Protein AF-F2S8P9-F1 (afdb_monomer_lite)

Structure (mmCIF, N/CA/C/O backbone):
data_AF-F2S8P9-F1
#
_entry.id   AF-F2S8P9-F1
#
loop_
_atom_site.group_PDB
_atom_site.id
_atom_site.type_symbol
_atom_site.label_atom_id
_atom_site.label_alt_id
_atom_site.label_comp_id
_atom_site.label_asym_id
_atom_site.label_entity_id
_atom_site.label_seq_id
_atom_site.pdbx_PDB_ins_code
_atom_site.Cartn_x
_atom_site.Cartn_y
_atom_site.Cartn_z
_atom_site.occupancy
_atom_site.B_iso_or_equiv
_atom_site.auth_seq_id
_atom_site.auth_comp_id
_atom_site.auth_asym_id
_atom_site.auth_atom_id
_atom_site.pdbx_PDB_model_num
ATOM 1 N N . MET A 1 1 ? 46.032 2.469 -83.745 1.00 37.38 1 MET A N 1
ATOM 2 C CA . MET A 1 1 ? 46.321 1.061 -83.390 1.00 37.38 1 MET A CA 1
ATOM 3 C C . MET A 1 1 ? 45.311 0.598 -82.341 1.00 37.38 1 MET A C 1
ATOM 5 O O . MET A 1 1 ? 45.073 1.365 -81.426 1.00 37.38 1 MET A O 1
ATOM 9 N N . LEU A 1 2 ? 44.706 -0.585 -82.565 1.00 36.59 2 LEU A N 1
ATOM 10 C CA . LEU A 1 2 ? 43.924 -1.486 -81.675 1.00 36.59 2 LEU A CA 1
ATOM 11 C C . LEU A 1 2 ? 42.956 -0.853 -80.645 1.00 36.59 2 LEU A C 1
ATOM 13 O O . LEU A 1 2 ? 43.391 -0.245 -79.684 1.00 36.59 2 LEU A O 1
ATOM 17 N N . ARG A 1 3 ? 41.619 -0.877 -80.796 1.00 36.47 3 ARG A N 1
ATOM 18 C CA . ARG A 1 3 ? 40.636 -1.994 -80.726 1.00 36.47 3 ARG A CA 1
ATOM 19 C C . ARG A 1 3 ? 40.786 -2.958 -79.533 1.00 36.47 3 ARG A C 1
ATOM 21 O O . ARG A 1 3 ? 41.793 -3.645 -79.426 1.00 36.47 3 ARG A O 1
ATOM 28 N N . SER A 1 4 ? 39.620 -3.179 -78.894 1.00 40.09 4 SER A N 1
ATOM 29 C CA . SER A 1 4 ? 39.089 -4.455 -78.356 1.00 40.09 4 SER A CA 1
ATOM 30 C C . SER A 1 4 ? 39.207 -4.647 -76.826 1.00 40.09 4 SER A C 1
ATOM 32 O O . SER A 1 4 ? 40.266 -4.369 -76.289 1.00 40.09 4 SER A O 1
ATOM 34 N N . LYS A 1 5 ? 38.227 -5.146 -76.048 1.00 43.09 5 LYS A N 1
ATOM 35 C CA . LYS A 1 5 ? 36.776 -5.457 -76.162 1.00 43.09 5 LYS A CA 1
ATOM 36 C C . LYS A 1 5 ? 36.229 -5.645 -74.727 1.00 43.09 5 LYS A C 1
ATOM 38 O O . LYS A 1 5 ? 37.008 -6.046 -73.875 1.00 43.09 5 LYS A O 1
ATOM 43 N N . LEU A 1 6 ? 34.911 -5.486 -74.534 1.00 37.12 6 LEU A N 1
ATOM 44 C CA . LEU A 1 6 ? 33.952 -6.342 -73.774 1.00 37.12 6 LEU A CA 1
ATOM 45 C C . LEU A 1 6 ? 32.829 -5.450 -73.206 1.00 37.12 6 LEU A C 1
ATOM 47 O O . LEU A 1 6 ? 33.124 -4.398 -72.666 1.00 37.12 6 LEU A O 1
ATOM 51 N N . ASN A 1 7 ? 31.544 -5.790 -73.172 1.00 34.19 7 ASN A N 1
ATOM 52 C CA . ASN A 1 7 ? 30.678 -6.705 -73.912 1.00 34.19 7 ASN A CA 1
ATOM 53 C C . ASN A 1 7 ? 29.244 -6.188 -73.629 1.00 34.19 7 ASN A C 1
ATOM 55 O O . ASN A 1 7 ? 28.947 -5.821 -72.495 1.00 34.19 7 ASN A O 1
ATOM 59 N N . LYS A 1 8 ? 28.366 -6.119 -74.638 1.00 47.56 8 LYS A N 1
ATOM 60 C CA . LYS A 1 8 ? 26.936 -5.763 -74.498 1.00 47.56 8 LYS A CA 1
ATOM 61 C C . LYS A 1 8 ? 26.135 -6.970 -74.003 1.00 47.56 8 LYS A C 1
ATOM 63 O O . LYS A 1 8 ? 26.256 -7.993 -74.666 1.00 47.56 8 LYS A O 1
ATOM 68 N N . ILE A 1 9 ? 25.227 -6.801 -73.029 1.00 37.97 9 ILE A N 1
ATOM 69 C CA . ILE A 1 9 ? 23.922 -7.507 -72.921 1.00 37.97 9 ILE A CA 1
ATOM 70 C C . ILE A 1 9 ? 22.899 -6.548 -72.233 1.00 37.97 9 ILE A C 1
ATOM 72 O O . ILE A 1 9 ? 23.294 -5.867 -71.288 1.00 37.97 9 ILE A O 1
ATOM 76 N N . PRO A 1 10 ? 21.644 -6.408 -72.728 1.00 38.25 10 PRO A N 1
ATOM 77 C CA . PRO A 1 10 ? 20.687 -5.337 -72.367 1.00 38.25 10 PRO A CA 1
ATOM 78 C C . PRO A 1 10 ? 19.885 -5.588 -71.068 1.00 38.25 10 PRO A C 1
ATOM 80 O O . PRO A 1 10 ? 19.844 -6.725 -70.596 1.00 38.25 10 PRO A O 1
ATOM 83 N N . PRO A 1 11 ? 19.215 -4.558 -70.497 1.00 39.72 11 PRO A N 1
ATOM 84 C CA . PRO A 1 11 ? 18.483 -4.692 -69.240 1.00 39.72 11 PRO A CA 1
ATOM 85 C C . PRO A 1 11 ? 17.177 -5.467 -69.446 1.00 39.72 11 PRO A C 1
ATOM 87 O O . PRO A 1 11 ? 16.384 -5.134 -70.326 1.00 39.72 11 PRO A O 1
ATOM 90 N N . GLN A 1 12 ? 16.944 -6.479 -68.611 1.00 38.91 12 GLN A N 1
ATOM 91 C CA . GLN A 1 12 ? 15.632 -7.109 -68.456 1.00 38.91 12 GLN A CA 1
ATOM 92 C C . GLN A 1 12 ? 15.052 -6.765 -67.078 1.00 38.91 12 GLN A C 1
ATOM 94 O O . GLN A 1 12 ? 15.816 -6.608 -66.121 1.00 38.91 12 GLN A O 1
ATOM 99 N N . PRO A 1 13 ? 13.724 -6.590 -66.974 1.00 49.72 13 PRO A N 1
ATOM 100 C CA . PRO A 1 13 ? 13.095 -5.926 -65.847 1.00 49.72 13 PRO A CA 1
ATOM 101 C C . PRO A 1 13 ? 12.833 -6.923 -64.717 1.00 49.72 13 PRO A C 1
ATOM 103 O O . PRO A 1 13 ? 12.145 -7.922 -64.912 1.00 49.72 13 PRO A O 1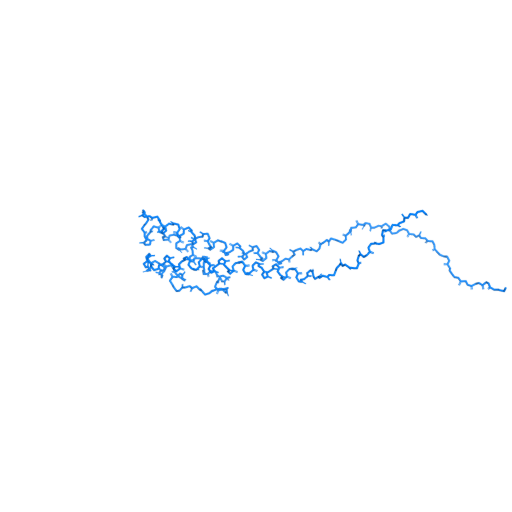
ATOM 106 N N . ILE A 1 14 ? 13.321 -6.626 -63.515 1.00 42.09 14 ILE A N 1
ATOM 107 C CA . ILE A 1 14 ? 12.801 -7.250 -62.293 1.00 42.09 14 ILE A CA 1
ATOM 108 C C . ILE A 1 14 ? 11.709 -6.340 -61.737 1.00 42.09 14 ILE A C 1
ATOM 110 O O . ILE A 1 14 ? 11.929 -5.478 -60.892 1.00 42.09 14 ILE A O 1
ATOM 114 N N . THR A 1 15 ? 10.508 -6.521 -62.281 1.00 46.09 15 THR A N 1
ATOM 115 C CA . THR A 1 15 ? 9.250 -6.275 -61.573 1.00 46.09 15 THR A CA 1
ATOM 116 C C . THR A 1 15 ? 9.242 -7.092 -60.286 1.00 46.09 15 THR A C 1
ATOM 118 O O . THR A 1 15 ? 9.408 -8.309 -60.335 1.00 46.09 15 THR A O 1
ATOM 121 N N . GLY A 1 16 ? 9.010 -6.440 -59.150 1.00 34.47 16 GLY A N 1
ATOM 122 C CA . GLY A 1 16 ? 8.844 -7.142 -57.882 1.00 34.47 16 GLY A CA 1
ATOM 123 C C . GLY A 1 16 ? 8.817 -6.210 -56.683 1.00 34.47 16 GLY A C 1
ATOM 124 O O . GLY A 1 16 ? 9.762 -6.204 -55.912 1.00 34.47 16 GLY A O 1
ATOM 125 N N . THR A 1 17 ? 7.717 -5.462 -56.546 1.00 37.41 17 THR A N 1
ATOM 126 C CA . THR A 1 17 ? 7.190 -4.915 -55.278 1.00 37.41 17 THR A CA 1
ATOM 127 C C . THR A 1 17 ? 8.194 -4.227 -54.353 1.00 37.41 17 THR A C 1
ATOM 129 O O . THR A 1 17 ? 8.808 -4.841 -53.486 1.00 37.41 17 THR A O 1
ATOM 132 N N . ASP A 1 18 ? 8.232 -2.906 -54.493 1.00 40.25 18 ASP A N 1
ATOM 133 C CA . ASP A 1 18 ? 8.722 -1.956 -53.502 1.00 40.25 18 ASP A CA 1
ATOM 134 C C . ASP A 1 18 ? 7.868 -2.071 -52.223 1.00 40.25 18 ASP A C 1
ATOM 136 O O . ASP A 1 18 ? 6.840 -1.415 -52.050 1.00 40.25 18 ASP A O 1
ATOM 140 N N . VAL A 1 19 ? 8.238 -3.008 -51.353 1.00 41.12 19 VAL A N 1
ATOM 141 C CA . VAL A 1 19 ? 7.847 -2.991 -49.946 1.00 41.12 19 VAL A CA 1
ATOM 142 C C . VAL A 1 19 ? 9.068 -2.467 -49.217 1.00 41.12 19 VAL A C 1
ATOM 144 O O . VAL A 1 19 ? 10.021 -3.208 -48.976 1.00 41.12 19 VAL A O 1
ATOM 147 N N . GLY A 1 20 ? 9.050 -1.167 -48.920 1.00 39.44 20 GLY A N 1
ATOM 148 C CA . GLY A 1 20 ? 10.085 -0.530 -48.116 1.00 39.44 20 GLY A CA 1
ATOM 149 C C . GLY A 1 20 ? 10.348 -1.341 -46.839 1.00 39.44 20 GLY A C 1
ATOM 150 O O . GLY A 1 20 ? 9.410 -1.950 -46.304 1.00 39.44 20 GLY A O 1
ATOM 151 N N . PRO A 1 21 ? 11.596 -1.393 -46.337 1.00 38.78 21 PRO A N 1
ATOM 152 C CA . PRO A 1 21 ? 11.879 -2.129 -45.120 1.00 38.78 21 PRO A CA 1
ATOM 153 C C . PRO A 1 21 ? 11.058 -1.520 -43.983 1.00 38.78 21 PRO A C 1
ATOM 155 O O . PRO A 1 21 ? 11.256 -0.373 -43.582 1.00 38.78 21 PRO A O 1
ATOM 158 N N . ARG A 1 22 ? 10.077 -2.300 -43.520 1.00 46.28 22 ARG A N 1
ATOM 159 C CA . ARG A 1 22 ? 9.243 -2.015 -42.355 1.00 46.28 22 ARG A CA 1
ATOM 160 C C . ARG A 1 22 ? 10.144 -1.627 -41.185 1.00 46.28 22 ARG A C 1
ATOM 162 O O . ARG A 1 22 ? 11.038 -2.391 -40.825 1.00 46.28 22 ARG A O 1
ATOM 169 N N . GLY A 1 23 ? 9.860 -0.467 -40.593 1.00 39.38 23 GLY A N 1
ATOM 170 C CA . GLY A 1 23 ? 10.401 -0.075 -39.297 1.00 39.38 23 GLY A CA 1
ATOM 171 C C . GLY A 1 23 ? 10.214 -1.206 -38.286 1.00 39.38 23 GLY A C 1
ATOM 172 O O . GLY A 1 23 ? 9.166 -1.858 -38.264 1.00 39.38 23 GLY A O 1
ATOM 173 N N . GLY A 1 24 ? 11.277 -1.475 -37.529 1.00 36.81 24 GLY A N 1
ATOM 174 C CA . GLY A 1 24 ? 11.387 -2.608 -36.621 1.00 36.81 24 GLY A CA 1
ATOM 175 C C . GLY A 1 24 ? 10.213 -2.706 -35.652 1.00 36.81 24 GLY A C 1
ATOM 176 O O . GLY A 1 24 ? 9.701 -1.708 -35.149 1.00 36.81 24 GLY A O 1
ATOM 177 N N . ASN A 1 25 ? 9.781 -3.939 -35.399 1.00 48.38 25 ASN A N 1
ATOM 178 C CA . ASN A 1 25 ? 8.797 -4.239 -34.370 1.00 48.38 25 ASN A CA 1
ATOM 179 C C . ASN A 1 25 ? 9.305 -3.711 -33.020 1.00 48.38 25 ASN A C 1
ATOM 181 O O . ASN A 1 25 ? 10.345 -4.174 -32.557 1.00 48.38 25 ASN A O 1
ATOM 185 N N . GLY A 1 26 ? 8.536 -2.841 -32.357 1.00 45.66 26 GLY A N 1
ATOM 186 C CA . GLY A 1 26 ? 8.650 -2.553 -30.917 1.00 45.66 26 GLY A CA 1
ATOM 187 C C . GLY A 1 26 ? 8.281 -3.783 -30.074 1.00 45.66 26 GLY A C 1
ATOM 188 O O . GLY A 1 26 ? 7.312 -3.782 -29.318 1.00 45.66 26 GLY A O 1
ATOM 189 N N . GLY A 1 27 ? 8.970 -4.894 -30.323 1.00 50.25 27 GLY A N 1
ATOM 190 C CA . GLY A 1 27 ? 8.652 -6.227 -29.844 1.00 50.25 27 GLY A CA 1
ATOM 191 C C . GLY A 1 27 ? 9.159 -6.454 -28.427 1.00 50.25 27 GLY A C 1
ATOM 192 O O . GLY A 1 27 ? 10.285 -6.106 -28.103 1.00 50.25 27 GLY A O 1
ATOM 193 N N . GLN A 1 28 ? 8.309 -7.076 -27.609 1.00 50.97 28 GLN A N 1
ATOM 194 C CA . GLN A 1 28 ? 8.534 -7.504 -26.220 1.00 50.97 28 GLN A CA 1
ATOM 195 C C . GLN A 1 28 ? 8.886 -6.412 -25.197 1.00 50.97 28 GLN A C 1
ATOM 197 O O . GLN A 1 28 ? 8.166 -6.355 -24.206 1.00 50.97 28 GLN A O 1
ATOM 202 N N . GLY A 1 29 ? 9.861 -5.528 -25.432 1.00 48.69 29 GLY A N 1
ATOM 203 C CA . GLY A 1 29 ? 10.249 -4.455 -24.500 1.00 48.69 29 GLY A CA 1
ATOM 204 C C . GLY A 1 29 ? 9.060 -3.589 -24.076 1.00 48.69 29 GLY A C 1
ATOM 205 O O . GLY A 1 29 ? 8.618 -3.664 -22.938 1.00 48.69 29 GLY A O 1
ATOM 206 N N . GLY A 1 30 ? 8.394 -2.931 -25.031 1.00 54.25 30 GLY A N 1
ATOM 207 C CA . GLY A 1 30 ? 7.222 -2.100 -24.721 1.00 54.25 30 GLY A CA 1
ATOM 208 C C . GLY A 1 30 ? 6.018 -2.860 -24.137 1.00 54.25 30 GLY A C 1
ATOM 209 O O . GLY A 1 30 ? 5.157 -2.256 -23.509 1.00 54.25 30 GLY A O 1
ATOM 210 N N . ARG A 1 31 ? 5.925 -4.190 -24.303 1.00 58.53 31 ARG A N 1
ATOM 211 C CA . ARG A 1 31 ? 4.875 -4.992 -23.641 1.00 58.53 31 ARG A CA 1
ATOM 212 C C . ARG A 1 31 ? 5.215 -5.281 -22.181 1.00 58.53 31 ARG A C 1
ATOM 214 O O . ARG A 1 31 ? 4.298 -5.359 -21.372 1.00 58.53 31 ARG A O 1
ATOM 221 N N . VAL A 1 32 ? 6.494 -5.460 -21.859 1.00 56.75 32 VAL A N 1
ATOM 222 C CA . VAL A 1 32 ? 6.967 -5.675 -20.487 1.00 56.75 32 VAL A CA 1
ATOM 223 C C . VAL A 1 32 ? 6.778 -4.394 -19.671 1.00 56.75 32 VAL A C 1
ATOM 225 O O . VAL A 1 32 ? 6.202 -4.465 -18.587 1.00 56.75 32 VAL A O 1
ATOM 228 N N . ASP A 1 33 ? 7.112 -3.234 -20.236 1.00 56.88 33 ASP A N 1
ATOM 229 C CA . ASP A 1 33 ? 6.968 -1.924 -19.581 1.00 56.88 33 ASP A CA 1
ATOM 230 C C . ASP A 1 33 ? 5.516 -1.643 -19.185 1.00 56.88 33 ASP A C 1
ATOM 232 O O . ASP A 1 33 ? 5.229 -1.269 -18.048 1.00 56.88 33 ASP A O 1
ATOM 236 N N . ILE A 1 34 ? 4.576 -1.913 -20.100 1.00 61.22 34 ILE A N 1
ATOM 237 C CA . ILE A 1 34 ? 3.136 -1.755 -19.855 1.00 61.22 34 ILE A CA 1
ATOM 238 C C . ILE A 1 34 ? 2.662 -2.678 -18.723 1.00 61.22 34 ILE A C 1
ATOM 240 O O . ILE A 1 34 ? 1.863 -2.263 -17.885 1.00 61.22 34 ILE A O 1
ATOM 244 N N . VAL A 1 35 ? 3.139 -3.926 -18.676 1.00 65.94 35 VAL A N 1
ATOM 245 C CA . VAL A 1 35 ? 2.717 -4.899 -17.653 1.00 65.94 35 VAL A CA 1
ATOM 246 C C . VAL A 1 35 ? 3.259 -4.520 -16.274 1.00 65.94 35 VAL A C 1
ATOM 248 O O . VAL A 1 35 ? 2.494 -4.514 -15.309 1.00 65.94 35 VAL A O 1
ATOM 251 N N . PHE A 1 36 ? 4.540 -4.155 -16.167 1.00 66.38 36 PHE A N 1
ATOM 252 C CA . PHE A 1 36 ? 5.124 -3.719 -14.895 1.00 66.38 36 PHE A CA 1
ATOM 253 C C . PHE A 1 36 ? 4.529 -2.393 -14.423 1.00 66.38 36 PHE A C 1
ATOM 255 O O . PHE A 1 36 ? 4.122 -2.295 -13.265 1.00 66.38 36 PHE A O 1
ATOM 262 N N . GLY A 1 37 ? 4.394 -1.409 -15.315 1.00 71.50 37 GLY A N 1
ATOM 263 C CA . GLY A 1 37 ? 3.728 -0.144 -15.009 1.00 71.50 37 GLY A CA 1
ATOM 264 C C . GLY A 1 37 ? 2.327 -0.366 -14.437 1.00 71.50 37 GLY A C 1
ATOM 265 O O . GLY A 1 37 ? 2.004 0.178 -13.384 1.00 71.50 37 GLY A O 1
ATOM 266 N N . CYS A 1 38 ? 1.545 -1.260 -15.051 1.00 81.38 38 CYS A N 1
ATOM 267 C CA . CYS A 1 38 ? 0.189 -1.581 -14.612 1.00 81.38 38 CYS A CA 1
ATOM 268 C C . CYS A 1 38 ? 0.137 -2.240 -13.220 1.00 81.38 38 CYS A C 1
ATOM 270 O O . CYS A 1 38 ? -0.732 -1.903 -12.418 1.00 81.38 38 CYS A O 1
ATOM 272 N N . ILE A 1 39 ? 1.065 -3.150 -12.894 1.00 87.19 39 ILE A N 1
ATOM 273 C CA . ILE A 1 39 ? 1.108 -3.807 -11.573 1.00 87.19 39 ILE A CA 1
ATOM 274 C C . ILE A 1 39 ? 1.408 -2.792 -10.464 1.00 87.19 39 ILE A C 1
ATOM 276 O O . ILE A 1 39 ? 0.721 -2.765 -9.439 1.00 87.19 39 ILE A O 1
ATOM 280 N N . PHE A 1 40 ? 2.418 -1.945 -10.672 1.00 89.31 40 PHE A N 1
ATOM 281 C CA . PHE A 1 40 ? 2.789 -0.921 -9.698 1.00 89.31 40 PHE A CA 1
ATOM 282 C C . PHE A 1 40 ? 1.682 0.122 -9.551 1.00 89.31 40 PHE A C 1
ATOM 284 O O . PHE A 1 40 ? 1.336 0.492 -8.433 1.00 89.31 40 PHE A O 1
ATOM 291 N N . GLU A 1 41 ? 1.078 0.555 -10.658 1.00 89.50 41 GLU A N 1
ATOM 292 C CA . GLU A 1 41 ? -0.029 1.508 -10.647 1.00 89.50 41 GLU A CA 1
ATOM 293 C C . GLU A 1 41 ? -1.242 0.973 -9.878 1.00 89.50 41 GLU A C 1
ATOM 295 O O . GLU A 1 41 ? -1.746 1.667 -8.998 1.00 89.50 41 GLU A O 1
ATOM 300 N N . GLN A 1 42 ? -1.639 -0.286 -10.087 1.00 91.31 42 GLN A N 1
ATOM 301 C CA . GLN A 1 42 ? -2.740 -0.889 -9.326 1.00 91.31 42 GLN A CA 1
ATOM 302 C C . GLN A 1 42 ? -2.448 -0.940 -7.820 1.00 91.31 42 GLN A C 1
ATOM 304 O O . GLN A 1 42 ? -3.323 -0.632 -7.007 1.00 91.31 42 GLN A O 1
ATOM 309 N N . ALA A 1 43 ? -1.218 -1.278 -7.420 1.00 92.12 43 ALA A N 1
ATOM 310 C CA . ALA A 1 43 ? -0.827 -1.253 -6.012 1.00 92.12 43 ALA A CA 1
ATOM 311 C C . ALA A 1 43 ? -0.873 0.172 -5.424 1.00 92.12 43 ALA A C 1
ATOM 313 O O . ALA A 1 43 ? -1.372 0.362 -4.307 1.00 92.12 43 ALA A O 1
ATOM 314 N N . ILE A 1 44 ? -0.415 1.172 -6.189 1.00 93.50 44 ILE A N 1
ATOM 315 C CA . ILE A 1 44 ? -0.466 2.590 -5.807 1.00 93.50 44 ILE A CA 1
ATOM 316 C C . ILE A 1 44 ? -1.916 3.049 -5.641 1.00 93.50 44 ILE A C 1
ATOM 318 O O . ILE A 1 44 ? -2.249 3.644 -4.618 1.00 93.50 44 ILE A O 1
ATOM 322 N N . GLU A 1 45 ? -2.795 2.747 -6.596 1.00 93.62 45 GLU A N 1
ATOM 323 C CA . GLU A 1 45 ? -4.209 3.124 -6.551 1.00 93.62 45 GLU A CA 1
ATOM 324 C C . GLU A 1 45 ? -4.918 2.539 -5.325 1.00 93.62 45 GLU A C 1
ATOM 326 O O . GLU A 1 45 ? -5.599 3.264 -4.593 1.00 93.62 45 GLU A O 1
ATOM 331 N N . GLN A 1 46 ? -4.725 1.242 -5.049 1.00 93.94 46 GLN A N 1
ATOM 332 C CA . GLN A 1 46 ? -5.336 0.604 -3.879 1.00 93.94 46 GLN A CA 1
ATOM 333 C C . GLN A 1 46 ? -4.838 1.217 -2.565 1.00 93.94 46 GLN A C 1
ATOM 335 O O . GLN A 1 46 ? -5.632 1.435 -1.644 1.00 93.94 46 GLN A O 1
ATOM 340 N N . GLY A 1 47 ? -3.544 1.526 -2.464 1.00 94.25 47 GLY A N 1
ATOM 341 C CA . GLY A 1 47 ? -3.001 2.159 -1.267 1.00 94.25 47 GLY A CA 1
ATOM 342 C C . GLY A 1 47 ? -3.408 3.628 -1.128 1.00 94.25 47 GLY A C 1
ATOM 343 O O . GLY A 1 47 ? -3.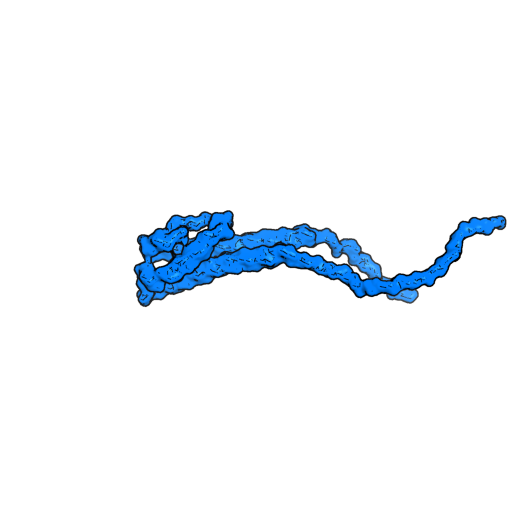721 4.065 -0.023 1.00 94.25 47 GLY A O 1
ATOM 344 N N . ALA A 1 48 ? -3.489 4.388 -2.221 1.00 93.62 48 ALA A N 1
ATOM 345 C CA . ALA A 1 48 ? -3.956 5.774 -2.199 1.00 93.62 48 ALA A CA 1
ATOM 346 C C . ALA A 1 48 ? -5.407 5.862 -1.709 1.00 93.62 48 ALA A C 1
ATOM 348 O O . ALA A 1 48 ? -5.756 6.733 -0.912 1.00 93.62 48 ALA A O 1
ATOM 349 N N . GLU A 1 49 ? -6.250 4.922 -2.126 1.00 93.75 49 GLU A N 1
ATOM 350 C CA . GLU A 1 49 ? -7.619 4.795 -1.636 1.00 93.75 49 GLU A CA 1
ATOM 351 C C . GLU A 1 49 ? -7.695 4.445 -0.142 1.00 93.75 49 GLU A C 1
ATOM 353 O O . GLU A 1 49 ? -8.552 4.973 0.574 1.00 93.75 49 GLU A O 1
ATOM 358 N N . LEU A 1 50 ? -6.788 3.595 0.355 1.00 95.00 50 LEU A N 1
ATOM 359 C CA . LEU A 1 50 ? -6.642 3.357 1.792 1.00 95.00 50 LEU A CA 1
ATOM 360 C C . LEU A 1 50 ? -6.259 4.651 2.521 1.00 95.00 50 LEU A C 1
ATOM 362 O O . LEU A 1 50 ? -6.935 5.011 3.481 1.00 95.00 50 LEU A O 1
ATOM 366 N N . VAL A 1 51 ? -5.253 5.392 2.044 1.00 94.38 51 VAL A N 1
ATOM 367 C CA . VAL A 1 51 ? -4.833 6.674 2.642 1.00 94.38 51 VAL A CA 1
ATOM 368 C C . VAL A 1 51 ? -5.983 7.682 2.672 1.00 94.38 51 VAL A C 1
ATOM 370 O O . VAL A 1 51 ? -6.244 8.269 3.721 1.00 94.38 51 VAL A O 1
ATOM 373 N N . LYS A 1 52 ? -6.725 7.844 1.569 1.00 92.75 52 LYS A N 1
ATOM 374 C CA . LYS A 1 52 ? -7.901 8.730 1.522 1.00 92.75 52 LYS A CA 1
ATOM 375 C C . LYS A 1 52 ? -8.928 8.354 2.582 1.00 92.75 52 LYS A C 1
ATOM 377 O O . LYS A 1 52 ? -9.410 9.222 3.303 1.00 92.75 52 LYS A O 1
ATOM 382 N N . GLY A 1 53 ? -9.253 7.069 2.705 1.00 93.00 53 GLY A N 1
ATOM 383 C CA . GLY A 1 53 ? -10.213 6.635 3.710 1.00 93.00 53 GLY A CA 1
ATOM 384 C C . GLY A 1 53 ? -9.673 6.764 5.140 1.00 93.00 53 GLY A C 1
ATOM 385 O O . GLY A 1 53 ? -10.439 7.099 6.037 1.00 93.00 53 GLY A O 1
ATOM 386 N N . LEU A 1 54 ? -8.365 6.600 5.373 1.00 92.56 54 LEU A N 1
ATOM 387 C CA . LEU A 1 54 ? -7.745 6.878 6.676 1.00 92.56 54 LEU A CA 1
ATOM 388 C C . LEU A 1 54 ? -7.887 8.354 7.083 1.00 92.56 54 LEU A C 1
ATOM 390 O O . LEU A 1 54 ? -7.962 8.652 8.274 1.00 92.56 54 LEU A O 1
ATOM 394 N N . MET A 1 55 ? -7.970 9.276 6.125 1.00 90.31 55 MET A N 1
ATOM 395 C CA . MET A 1 55 ? -8.227 10.694 6.394 1.00 90.31 55 MET A CA 1
ATOM 396 C C . MET A 1 55 ? -9.707 11.005 6.666 1.00 90.31 55 MET A C 1
ATOM 398 O O . MET A 1 55 ? -10.008 12.089 7.162 1.00 90.31 55 MET A O 1
ATOM 402 N N . ASP A 1 56 ? -10.630 10.079 6.389 1.00 93.31 56 ASP A N 1
ATOM 403 C CA . ASP A 1 56 ? -12.054 10.260 6.673 1.00 93.31 56 ASP A CA 1
ATOM 404 C C . ASP A 1 56 ? -12.344 9.995 8.166 1.00 93.31 56 ASP A C 1
ATOM 406 O O . ASP A 1 56 ? -12.207 8.858 8.635 1.00 93.31 56 ASP A O 1
ATOM 410 N N . PRO A 1 57 ? -12.778 11.008 8.945 1.00 91.19 57 PRO A N 1
ATOM 411 C CA . PRO A 1 57 ? -13.086 10.833 10.364 1.00 91.19 57 PRO A CA 1
ATOM 412 C C . PRO A 1 57 ? -14.308 9.935 10.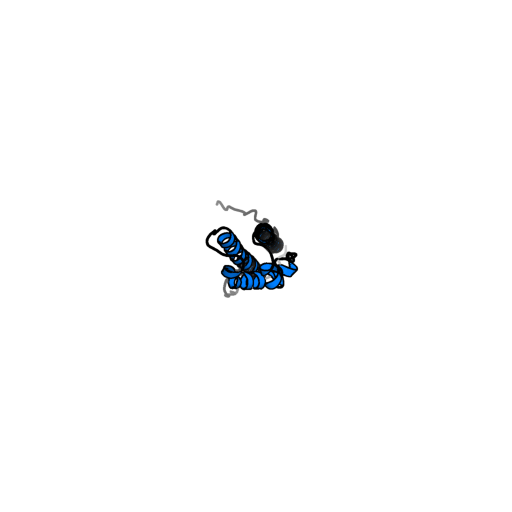613 1.00 91.19 57 PRO A C 1
ATOM 414 O O . PRO A 1 57 ? -14.509 9.483 11.738 1.00 91.19 57 PRO A O 1
ATOM 417 N N . LYS A 1 58 ? -15.137 9.668 9.594 1.00 94.25 58 LYS A N 1
ATOM 418 C CA . LYS A 1 58 ? -16.310 8.789 9.706 1.00 94.25 58 LYS A CA 1
ATOM 419 C C . LYS A 1 58 ? -15.956 7.309 9.588 1.00 94.25 58 LYS A C 1
ATOM 421 O O . LYS A 1 58 ? -16.801 6.471 9.900 1.00 94.25 58 LYS A O 1
ATOM 426 N N . LYS A 1 59 ? -14.747 6.986 9.125 1.00 94.44 59 LYS A N 1
ATOM 427 C CA . LYS A 1 59 ? -14.301 5.613 8.890 1.00 94.44 59 LYS A CA 1
ATOM 428 C C . LYS A 1 59 ? -13.563 5.045 10.095 1.00 94.44 59 LYS A C 1
ATOM 430 O O . LYS A 1 59 ? -12.701 5.693 10.689 1.00 94.44 59 LYS A O 1
ATOM 435 N N . LYS A 1 60 ? -13.878 3.797 10.429 1.00 94.88 60 LYS A N 1
ATOM 436 C CA . LYS A 1 60 ? -13.307 3.054 11.551 1.00 94.88 60 LYS A CA 1
ATOM 437 C C . LYS A 1 60 ? -12.251 2.073 11.067 1.00 94.88 60 LYS A C 1
ATOM 439 O O . LYS A 1 60 ? -12.532 1.147 10.309 1.00 94.88 60 LYS A O 1
ATOM 444 N N . TRP A 1 61 ? -11.029 2.270 11.542 1.00 94.19 61 TRP A N 1
ATOM 445 C CA . TRP A 1 61 ? -9.939 1.327 11.333 1.00 94.19 61 TRP A CA 1
ATOM 446 C C . TRP A 1 61 ? -10.019 0.152 12.329 1.00 94.19 61 TRP A C 1
ATOM 448 O O . TRP A 1 61 ? -10.329 0.401 13.495 1.00 94.19 61 TRP A O 1
ATOM 458 N N . PRO A 1 62 ? -9.705 -1.096 11.925 1.00 95.06 62 PRO A N 1
ATOM 459 C CA . PRO A 1 62 ? -9.502 -1.568 10.548 1.00 95.06 62 PRO A CA 1
ATOM 460 C C . PRO A 1 62 ? -10.807 -2.006 9.855 1.00 95.06 62 PRO A C 1
ATOM 462 O O . PRO A 1 62 ? -10.797 -2.272 8.656 1.00 95.06 62 PRO A O 1
ATOM 465 N N . THR A 1 63 ? -11.922 -2.094 10.587 1.00 94.94 63 THR A N 1
ATOM 466 C CA . THR A 1 63 ? -13.152 -2.784 10.156 1.00 94.94 63 THR A CA 1
ATOM 467 C C . THR A 1 63 ? -13.728 -2.260 8.841 1.00 94.94 63 THR A C 1
ATOM 469 O O . THR A 1 63 ? -14.070 -3.051 7.970 1.00 94.94 63 THR A O 1
ATOM 472 N N . ASP A 1 64 ? -13.766 -0.941 8.635 1.00 96.12 64 ASP A N 1
ATOM 473 C CA . ASP A 1 64 ? -14.324 -0.353 7.406 1.00 96.12 64 ASP A CA 1
ATOM 474 C C . ASP A 1 64 ? -13.410 -0.522 6.177 1.00 96.12 64 ASP A C 1
ATOM 476 O O . ASP A 1 64 ? -13.768 -0.123 5.064 1.00 96.12 64 ASP A O 1
ATOM 480 N N . PHE A 1 65 ? -12.212 -1.077 6.374 1.00 95.75 65 PHE A N 1
ATOM 481 C CA . PHE A 1 65 ? -11.151 -1.163 5.377 1.00 95.75 65 PHE A CA 1
ATOM 482 C C . PHE A 1 65 ? -10.759 -2.593 5.031 1.00 95.75 65 PHE A C 1
ATOM 484 O O . PHE A 1 65 ? -9.938 -2.768 4.137 1.00 95.75 65 PHE A O 1
ATOM 491 N N . GLU A 1 66 ? -11.326 -3.607 5.683 1.00 95.50 66 GLU A N 1
ATOM 492 C CA . GLU A 1 66 ? -10.879 -5.000 5.573 1.00 95.50 66 GLU A CA 1
ATOM 493 C C . GLU A 1 66 ? -10.751 -5.483 4.117 1.00 95.50 66 GLU A C 1
ATOM 495 O O . GLU A 1 66 ? -9.696 -5.972 3.711 1.00 95.50 66 GLU A O 1
ATOM 500 N N . ASP A 1 67 ? -11.773 -5.265 3.287 1.00 95.25 67 ASP A N 1
ATOM 501 C CA . ASP A 1 67 ? -11.732 -5.653 1.871 1.00 95.25 67 ASP A CA 1
ATOM 502 C C . ASP A 1 67 ? -10.656 -4.901 1.078 1.00 95.25 67 ASP A C 1
ATOM 504 O O . ASP A 1 67 ? -10.056 -5.444 0.148 1.00 95.25 67 ASP A O 1
ATOM 508 N N . ARG A 1 68 ? -10.401 -3.635 1.426 1.00 93.56 68 ARG A N 1
ATOM 509 C CA . ARG A 1 68 ? -9.345 -2.836 0.789 1.00 93.56 68 ARG A CA 1
ATOM 510 C C . ARG A 1 68 ? -7.963 -3.278 1.254 1.00 93.56 68 ARG A C 1
ATOM 512 O O . ARG A 1 68 ? -7.072 -3.361 0.421 1.00 93.56 68 ARG A O 1
ATOM 519 N N . ILE A 1 69 ? -7.801 -3.619 2.532 1.00 96.31 69 ILE A N 1
ATOM 520 C CA . ILE A 1 69 ? -6.568 -4.197 3.077 1.00 96.31 69 ILE A CA 1
ATOM 521 C C . ILE A 1 69 ? -6.247 -5.500 2.340 1.00 96.31 69 ILE A C 1
ATOM 523 O O . ILE A 1 69 ? -5.138 -5.653 1.841 1.00 96.31 69 ILE A O 1
ATOM 527 N N . LYS A 1 70 ? -7.226 -6.404 2.188 1.00 96.06 70 LYS A N 1
ATOM 528 C CA . LYS A 1 70 ? -7.057 -7.661 1.440 1.00 96.06 70 LYS A CA 1
ATOM 529 C C . LYS A 1 70 ? -6.608 -7.419 -0.000 1.00 96.06 70 LYS A C 1
ATOM 531 O O . LYS A 1 70 ? -5.654 -8.048 -0.449 1.00 96.06 70 LYS A O 1
ATOM 536 N N . ARG A 1 71 ? -7.261 -6.493 -0.713 1.00 94.88 71 ARG A N 1
ATOM 537 C CA . ARG A 1 71 ? -6.877 -6.131 -2.088 1.00 94.88 71 ARG A CA 1
ATOM 538 C C . ARG A 1 71 ? -5.469 -5.548 -2.155 1.00 94.88 71 ARG A C 1
ATOM 540 O O . ARG A 1 71 ? -4.668 -6.016 -2.953 1.00 94.88 71 ARG A O 1
ATOM 547 N N . PHE A 1 72 ? -5.162 -4.568 -1.310 1.00 95.38 72 PHE A N 1
ATOM 548 C CA . PHE A 1 72 ? -3.854 -3.920 -1.274 1.00 95.38 72 PHE A CA 1
ATOM 549 C C . PHE A 1 72 ? -2.731 -4.922 -0.996 1.00 95.38 72 PHE A C 1
ATOM 551 O O . PHE A 1 72 ? -1.792 -5.005 -1.781 1.00 95.38 72 PHE A O 1
ATOM 558 N N . VAL A 1 73 ? -2.868 -5.740 0.053 1.00 95.75 73 VAL A N 1
ATOM 559 C CA . VAL A 1 73 ? -1.897 -6.797 0.380 1.00 95.75 73 VAL A CA 1
ATOM 560 C C . VAL A 1 73 ? -1.762 -7.794 -0.773 1.00 95.75 73 VAL A C 1
ATOM 562 O O . VAL A 1 73 ? -0.656 -8.221 -1.092 1.00 95.75 73 VAL A O 1
ATOM 565 N N . GLY A 1 74 ? -2.865 -8.141 -1.443 1.00 93.88 74 GLY A N 1
ATOM 566 C CA . GLY A 1 74 ? -2.841 -9.008 -2.621 1.00 93.88 74 GLY A CA 1
ATOM 567 C C . GLY A 1 74 ? -1.982 -8.459 -3.764 1.00 93.88 74 GLY A C 1
ATOM 568 O O . GLY A 1 74 ? -1.294 -9.235 -4.419 1.00 93.88 74 GLY A O 1
ATOM 569 N N . PHE A 1 75 ? -1.965 -7.139 -3.970 1.00 92.94 75 PHE A N 1
ATOM 570 C CA . PHE A 1 75 ? -1.093 -6.505 -4.960 1.00 92.94 75 PHE A CA 1
ATOM 571 C C . PHE A 1 75 ? 0.351 -6.382 -4.480 1.00 92.94 75 PHE A C 1
ATOM 573 O O . PHE A 1 75 ? 1.266 -6.743 -5.213 1.00 92.94 75 PHE A O 1
ATOM 580 N N . THR A 1 76 ? 0.586 -5.913 -3.253 1.00 92.00 76 THR A N 1
ATOM 581 C CA . THR A 1 76 ? 1.953 -5.684 -2.749 1.00 92.00 76 THR A CA 1
ATOM 582 C C . THR A 1 76 ? 2.755 -6.968 -2.555 1.00 92.00 76 THR A C 1
ATOM 584 O O . THR A 1 76 ? 3.983 -6.926 -2.536 1.00 92.00 76 THR A O 1
ATOM 587 N N . THR A 1 77 ? 2.076 -8.110 -2.445 1.00 91.31 77 THR A N 1
ATOM 588 C CA . THR A 1 77 ? 2.694 -9.442 -2.356 1.00 91.31 77 THR A CA 1
ATOM 589 C C . THR A 1 77 ? 2.834 -10.145 -3.708 1.00 91.31 77 THR A C 1
ATOM 591 O O . THR A 1 77 ? 3.252 -11.304 -3.765 1.00 91.31 77 THR A O 1
ATOM 594 N N . LEU A 1 78 ? 2.535 -9.459 -4.817 1.00 92.38 78 LEU A N 1
ATOM 595 C CA . LEU A 1 78 ? 2.903 -9.947 -6.143 1.00 92.38 78 LEU A CA 1
ATOM 596 C C . LEU A 1 78 ? 4.427 -10.039 -6.261 1.00 92.38 78 LEU A C 1
ATOM 598 O O . LEU A 1 78 ? 5.170 -9.198 -5.744 1.00 92.38 78 LEU A O 1
ATOM 602 N N . LYS A 1 79 ? 4.897 -11.079 -6.957 1.00 90.88 79 LYS A N 1
ATOM 603 C CA . LYS A 1 79 ? 6.325 -11.413 -7.055 1.00 90.88 79 LYS A CA 1
ATOM 604 C C . LYS A 1 79 ? 7.140 -10.264 -7.638 1.00 90.88 79 LYS A C 1
ATOM 606 O O . LYS A 1 79 ? 8.271 -10.056 -7.225 1.00 90.88 79 LYS A O 1
ATOM 611 N N . GLU A 1 80 ? 6.556 -9.526 -8.569 1.00 87.19 80 GLU A N 1
ATOM 612 C CA . GLU A 1 80 ? 7.144 -8.384 -9.256 1.00 87.19 80 GLU A CA 1
ATOM 613 C C . GLU A 1 80 ? 7.452 -7.244 -8.279 1.00 87.19 80 GLU A C 1
ATOM 615 O O . GLU A 1 80 ? 8.559 -6.709 -8.288 1.00 87.19 80 GLU A O 1
ATOM 620 N N . ILE A 1 81 ? 6.511 -6.920 -7.385 1.00 89.62 81 ILE A N 1
ATOM 621 C CA . ILE A 1 81 ? 6.713 -5.886 -6.362 1.00 89.62 81 ILE A CA 1
ATOM 622 C C . ILE A 1 81 ? 7.703 -6.386 -5.307 1.00 89.62 81 ILE A C 1
ATOM 624 O O . ILE A 1 81 ? 8.645 -5.676 -4.966 1.00 89.62 81 ILE A O 1
ATOM 628 N N . MET A 1 82 ? 7.554 -7.631 -4.844 1.00 92.75 82 MET A N 1
ATOM 629 C CA . MET A 1 82 ? 8.467 -8.224 -3.859 1.00 92.75 82 MET A CA 1
ATOM 630 C C . MET A 1 82 ? 9.910 -8.365 -4.365 1.00 92.75 82 MET A C 1
ATOM 632 O O . MET A 1 82 ? 10.842 -8.348 -3.566 1.00 92.75 82 MET A O 1
ATOM 636 N N . ALA A 1 83 ? 10.107 -8.528 -5.675 1.00 90.19 83 ALA A N 1
ATOM 637 C CA . ALA A 1 83 ? 11.431 -8.567 -6.287 1.00 90.19 83 ALA A CA 1
ATOM 638 C C . ALA A 1 83 ? 12.057 -7.171 -6.412 1.00 90.19 83 ALA A C 1
ATOM 640 O O . ALA A 1 83 ? 13.278 -7.044 -6.372 1.00 90.19 83 ALA A O 1
ATOM 641 N N . ALA A 1 84 ? 11.233 -6.134 -6.568 1.00 88.56 84 ALA A N 1
ATOM 642 C CA . ALA A 1 84 ? 11.693 -4.766 -6.773 1.00 88.56 84 ALA A CA 1
ATOM 643 C C . ALA A 1 84 ? 11.925 -3.997 -5.466 1.00 88.56 84 ALA A C 1
ATOM 645 O O . ALA A 1 84 ? 12.746 -3.084 -5.436 1.00 88.56 84 ALA A O 1
ATOM 646 N N . MET A 1 85 ? 11.205 -4.332 -4.392 1.00 91.69 85 MET A N 1
ATOM 647 C CA . MET A 1 85 ? 11.300 -3.606 -3.128 1.00 91.69 85 MET A CA 1
ATOM 648 C C . MET A 1 85 ? 10.989 -4.472 -1.907 1.00 91.69 85 MET A C 1
ATOM 650 O O . MET A 1 85 ? 10.288 -5.480 -1.970 1.00 91.69 85 MET A O 1
ATOM 654 N N . THR A 1 86 ? 11.490 -4.036 -0.751 1.00 93.56 86 THR A N 1
ATOM 655 C CA . THR A 1 86 ? 11.174 -4.671 0.532 1.00 93.56 86 THR A CA 1
ATOM 656 C C . THR A 1 86 ? 9.822 -4.184 1.042 1.00 93.56 86 THR A C 1
ATOM 658 O O . THR A 1 86 ? 9.621 -2.986 1.231 1.00 93.56 86 THR A O 1
ATOM 661 N N . ILE A 1 87 ? 8.905 -5.115 1.315 1.00 94.50 87 ILE A N 1
ATOM 662 C CA . ILE A 1 87 ? 7.597 -4.791 1.895 1.00 94.50 87 ILE A CA 1
ATOM 663 C C . ILE A 1 87 ? 7.732 -4.625 3.416 1.00 94.50 87 ILE A C 1
ATOM 665 O O . ILE A 1 87 ? 8.213 -5.549 4.083 1.00 94.50 87 ILE A O 1
ATOM 669 N N . PRO A 1 88 ? 7.281 -3.501 4.004 1.00 94.94 88 PRO A N 1
ATOM 670 C CA . PRO A 1 88 ? 7.262 -3.333 5.451 1.00 94.94 88 PRO A CA 1
ATOM 671 C C . PRO A 1 88 ? 6.478 -4.462 6.149 1.00 94.94 88 PRO A C 1
ATOM 673 O O . PRO A 1 88 ? 5.405 -4.838 5.671 1.00 94.94 88 PRO A O 1
ATOM 676 N N . PRO A 1 89 ? 6.932 -4.983 7.307 1.00 94.56 89 PRO A N 1
ATOM 677 C CA . PRO A 1 89 ? 6.262 -6.098 7.987 1.00 94.56 89 PRO A CA 1
ATOM 678 C C . PRO A 1 89 ? 4.798 -5.841 8.368 1.00 94.56 89 PRO A C 1
ATOM 680 O O . PRO A 1 89 ? 4.012 -6.781 8.447 1.00 94.56 89 PRO A O 1
ATOM 683 N N . SER A 1 90 ? 4.425 -4.580 8.602 1.00 94.25 90 SER A N 1
ATOM 684 C CA . SER A 1 90 ? 3.044 -4.171 8.884 1.00 94.25 90 SER A CA 1
ATOM 685 C C . SER A 1 90 ? 2.147 -4.146 7.641 1.00 94.25 90 SER A C 1
ATOM 687 O O . SER A 1 90 ? 0.932 -4.114 7.786 1.00 94.25 90 SER A O 1
ATOM 689 N N . LEU A 1 91 ? 2.716 -4.183 6.431 1.00 95.06 91 LEU A N 1
ATOM 690 C CA . LEU A 1 91 ? 1.998 -4.166 5.149 1.00 95.06 91 LEU A CA 1
ATOM 691 C C . LEU A 1 91 ? 2.080 -5.505 4.399 1.00 95.06 91 LEU A C 1
ATOM 693 O O . LEU A 1 91 ? 1.451 -5.662 3.356 1.00 95.06 91 LEU A O 1
ATOM 697 N N . SER A 1 92 ? 2.861 -6.467 4.901 1.00 93.50 92 SER A N 1
ATOM 698 C CA . SER A 1 92 ? 3.183 -7.710 4.185 1.00 93.50 92 SER A CA 1
ATOM 699 C C . SER A 1 92 ? 2.096 -8.782 4.246 1.00 93.50 92 SER A C 1
ATOM 701 O O . SER A 1 92 ? 2.142 -9.748 3.489 1.00 93.50 92 SER A O 1
ATOM 703 N N . ARG A 1 93 ? 1.128 -8.643 5.155 1.00 96.19 93 ARG A N 1
ATOM 704 C CA . ARG A 1 93 ? 0.003 -9.571 5.323 1.00 96.19 93 ARG A CA 1
ATOM 705 C C . ARG A 1 93 ? -1.197 -8.863 5.933 1.00 96.19 93 ARG A C 1
ATOM 707 O O . ARG A 1 93 ? -1.041 -7.905 6.693 1.00 96.19 93 ARG A O 1
ATOM 714 N N . VAL A 1 94 ? -2.386 -9.375 5.631 1.00 96.81 94 VAL A N 1
ATOM 715 C CA . VAL A 1 94 ? -3.666 -8.793 6.058 1.00 96.81 94 VAL A CA 1
ATOM 716 C C . VAL A 1 94 ? -3.741 -8.704 7.577 1.00 96.81 94 VAL A C 1
ATOM 718 O O . VAL A 1 94 ? -4.073 -7.653 8.115 1.00 96.81 94 VAL A O 1
ATOM 721 N N . GLU A 1 95 ? -3.355 -9.768 8.279 1.00 97.00 95 GLU A N 1
ATOM 722 C CA . GLU A 1 95 ? -3.438 -9.851 9.737 1.00 97.00 95 GLU A CA 1
ATOM 723 C C . GLU A 1 95 ? -2.516 -8.833 10.415 1.00 97.00 95 GLU A C 1
ATOM 725 O O . GLU A 1 95 ? -2.898 -8.214 11.403 1.00 97.00 95 GLU A O 1
ATOM 730 N N . ALA A 1 96 ? -1.314 -8.623 9.868 1.00 95.94 96 ALA A N 1
ATOM 731 C CA . ALA A 1 96 ? -0.363 -7.651 10.405 1.00 95.94 96 ALA A CA 1
ATOM 732 C C . ALA A 1 96 ? -0.857 -6.218 10.198 1.00 95.94 96 ALA A C 1
ATOM 734 O O . ALA A 1 96 ? -0.760 -5.402 11.114 1.00 95.94 96 ALA A O 1
ATOM 735 N N . MET A 1 97 ? -1.429 -5.931 9.026 1.00 96.62 97 MET A N 1
ATOM 736 C CA . MET A 1 97 ? -1.984 -4.615 8.729 1.00 96.62 97 MET A CA 1
ATOM 737 C C . MET A 1 97 ? -3.201 -4.323 9.607 1.00 96.62 97 MET A C 1
ATOM 739 O O . MET A 1 97 ? -3.281 -3.253 10.198 1.00 96.62 97 MET A O 1
ATOM 743 N N . MET A 1 98 ? -4.114 -5.286 9.768 1.00 96.50 98 MET A N 1
ATOM 744 C CA . MET A 1 98 ? -5.293 -5.133 10.629 1.00 96.50 98 MET A CA 1
ATOM 745 C C . MET A 1 98 ? -4.947 -5.024 12.119 1.00 96.50 98 MET A C 1
ATOM 747 O O . MET A 1 98 ? -5.669 -4.358 12.856 1.00 96.50 98 MET A O 1
ATOM 751 N N . ALA A 1 99 ? -3.862 -5.660 12.572 1.00 96.38 99 ALA A N 1
ATOM 752 C CA . ALA A 1 99 ? -3.405 -5.573 13.958 1.00 96.38 99 ALA A CA 1
ATOM 753 C C . ALA A 1 99 ? -2.710 -4.239 14.289 1.00 96.38 99 ALA A C 1
ATOM 755 O O . ALA A 1 99 ? -2.613 -3.872 15.461 1.00 96.38 99 ALA A O 1
ATOM 756 N N . ALA A 1 100 ? -2.214 -3.515 13.282 1.00 95.00 100 ALA A N 1
ATOM 757 C CA . ALA A 1 100 ? -1.567 -2.224 13.471 1.00 95.00 100 ALA A CA 1
ATOM 758 C C . ALA A 1 100 ? -2.585 -1.127 13.825 1.00 95.00 100 ALA A C 1
ATOM 760 O O . ALA A 1 100 ? -3.726 -1.125 13.355 1.00 95.00 100 ALA A O 1
ATOM 761 N N . THR A 1 101 ? -2.163 -0.146 14.625 1.00 94.62 101 THR A N 1
ATOM 762 C CA . THR A 1 101 ? -2.997 1.028 14.908 1.00 94.62 101 THR A CA 1
ATOM 763 C C . THR A 1 101 ? -3.051 1.954 13.698 1.00 94.62 101 THR A C 1
ATOM 765 O O . THR A 1 101 ? -2.110 1.998 12.898 1.00 94.62 101 THR A O 1
ATOM 768 N N . LYS A 1 102 ? -4.118 2.752 13.598 1.00 92.56 102 LYS A N 1
ATOM 769 C CA . LYS A 1 102 ? -4.280 3.757 12.541 1.00 92.56 102 LYS A CA 1
ATOM 770 C C . LYS A 1 102 ? -3.086 4.719 12.486 1.00 92.56 102 LYS A C 1
ATOM 772 O O . LYS A 1 102 ? -2.583 5.031 11.411 1.00 92.56 102 LYS A O 1
ATOM 777 N N . GLU A 1 103 ? -2.609 5.142 13.651 1.00 92.44 103 GLU A N 1
ATOM 778 C CA . GLU A 1 103 ? -1.512 6.097 13.818 1.00 92.44 103 GLU A CA 1
ATOM 779 C C . GLU A 1 103 ? -0.174 5.509 13.359 1.00 92.44 103 GLU A C 1
ATOM 781 O O . GLU A 1 103 ? 0.669 6.234 12.839 1.00 92.44 103 GLU A O 1
ATOM 786 N N . SER A 1 104 ? 0.014 4.196 13.523 1.00 93.50 104 SER A N 1
ATOM 787 C CA . SER A 1 104 ? 1.215 3.505 13.049 1.00 93.50 104 SER A CA 1
ATOM 788 C C . SER A 1 104 ? 1.153 3.196 11.553 1.00 93.50 104 SER A C 1
ATOM 790 O O . SER A 1 104 ? 2.156 3.339 10.859 1.00 93.50 104 SER A O 1
ATOM 792 N N . ILE A 1 105 ? -0.020 2.818 11.030 1.00 94.75 105 ILE A N 1
ATOM 793 C CA . ILE A 1 105 ? -0.138 2.346 9.649 1.00 94.75 105 ILE A CA 1
ATOM 794 C 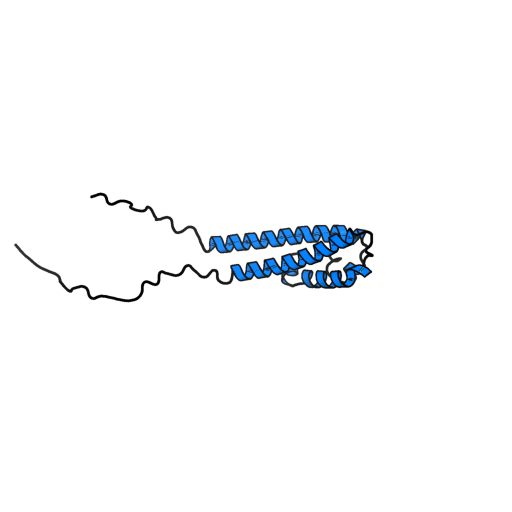C . ILE A 1 105 ? -0.127 3.488 8.640 1.00 94.75 105 ILE A C 1
ATOM 796 O O . ILE A 1 105 ? 0.427 3.334 7.557 1.00 94.75 105 ILE A O 1
ATOM 800 N N . GLN A 1 106 ? -0.712 4.638 8.985 1.00 94.50 106 GLN A N 1
ATOM 801 C CA . GLN A 1 106 ? -0.843 5.764 8.068 1.00 94.50 106 GLN A CA 1
ATOM 802 C C . GLN A 1 106 ? 0.512 6.286 7.554 1.00 94.50 106 GLN A C 1
ATOM 804 O O . GLN A 1 106 ? 0.678 6.336 6.334 1.00 94.50 106 GLN A O 1
ATOM 809 N N . PRO A 1 107 ? 1.495 6.646 8.406 1.00 95.44 107 PRO A N 1
ATOM 810 C CA . PRO A 1 107 ? 2.789 7.118 7.917 1.00 95.44 107 PRO A CA 1
ATOM 811 C C . PRO A 1 107 ? 3.556 6.025 7.164 1.00 95.44 107 PRO A C 1
ATOM 813 O O . PRO A 1 107 ? 4.163 6.313 6.135 1.00 95.44 107 PRO A O 1
ATOM 816 N N . THR A 1 108 ? 3.489 4.766 7.617 1.00 96.12 108 THR A N 1
ATOM 817 C CA . THR A 1 108 ? 4.138 3.643 6.922 1.00 96.12 108 THR A CA 1
ATOM 818 C C . THR A 1 108 ? 3.552 3.420 5.531 1.00 96.12 108 THR A C 1
ATOM 820 O O . THR A 1 108 ? 4.304 3.227 4.582 1.00 96.12 108 THR A O 1
ATOM 823 N N . LEU A 1 109 ? 2.226 3.477 5.393 1.00 96.06 109 LEU A N 1
ATOM 824 C CA . LEU A 1 109 ? 1.549 3.325 4.111 1.00 96.06 109 LEU A CA 1
ATOM 825 C C . LEU A 1 109 ? 1.891 4.476 3.160 1.00 96.06 109 LEU A C 1
ATOM 827 O O . LEU A 1 109 ? 2.177 4.224 1.997 1.00 96.06 109 LEU A O 1
ATOM 831 N N . ILE A 1 110 ? 1.909 5.722 3.644 1.00 96.00 110 ILE A N 1
ATOM 832 C CA . ILE A 1 110 ? 2.284 6.885 2.824 1.00 96.00 110 ILE A CA 1
ATOM 833 C C . ILE A 1 110 ? 3.718 6.744 2.310 1.00 96.00 110 ILE A C 1
ATOM 835 O O . ILE A 1 110 ? 3.941 6.889 1.110 1.00 96.00 110 ILE A O 1
ATOM 839 N N . GLN A 1 111 ? 4.675 6.428 3.189 1.00 96.88 111 GLN A N 1
ATOM 840 C CA . GLN A 1 111 ? 6.070 6.269 2.777 1.00 96.88 111 GLN A CA 1
ATOM 841 C C . GLN A 1 111 ? 6.226 5.124 1.774 1.00 96.88 111 GLN A C 1
ATOM 843 O O . GLN A 1 111 ? 6.841 5.305 0.729 1.00 96.88 111 GLN A O 1
ATOM 848 N N . PHE A 1 112 ? 5.594 3.980 2.040 1.00 95.81 112 PHE A N 1
ATOM 849 C CA . PHE A 1 112 ? 5.621 2.845 1.125 1.00 95.81 112 PHE A CA 1
ATOM 850 C C . PHE A 1 112 ? 5.082 3.204 -0.268 1.00 95.81 112 PHE A C 1
ATOM 852 O O . PHE A 1 112 ? 5.638 2.766 -1.268 1.00 95.81 112 PHE A O 1
ATOM 859 N N . LEU A 1 113 ? 4.027 4.021 -0.356 1.00 96.00 113 LEU A N 1
ATOM 860 C CA . LEU A 1 113 ? 3.480 4.469 -1.639 1.00 96.00 113 LEU A CA 1
ATOM 861 C C . LEU A 1 113 ? 4.404 5.427 -2.394 1.00 96.00 113 LEU A C 1
ATOM 863 O O . LEU A 1 113 ? 4.463 5.359 -3.620 1.00 96.00 113 LEU A O 1
ATOM 867 N N . ILE A 1 114 ? 5.131 6.290 -1.682 1.00 95.12 114 ILE A N 1
ATOM 868 C CA . ILE A 1 114 ? 6.164 7.147 -2.277 1.00 95.12 114 ILE A CA 1
ATOM 869 C C . ILE A 1 114 ? 7.277 6.277 -2.868 1.00 95.12 114 ILE A C 1
ATOM 871 O O . ILE A 1 114 ? 7.660 6.469 -4.022 1.00 95.12 114 ILE A O 1
ATOM 875 N N . ASP A 1 115 ? 7.742 5.286 -2.109 1.00 94.88 115 ASP A N 1
ATOM 876 C CA . ASP A 1 115 ? 8.801 4.375 -2.544 1.00 94.88 115 ASP A CA 1
ATOM 877 C C . ASP A 1 115 ? 8.347 3.527 -3.745 1.00 94.88 115 ASP A C 1
ATOM 879 O O . ASP A 1 115 ? 9.095 3.344 -4.705 1.00 94.88 115 ASP A O 1
ATOM 883 N N . LEU A 1 116 ? 7.093 3.064 -3.734 1.00 92.69 116 LEU A N 1
ATOM 884 C CA . LEU A 1 116 ? 6.494 2.294 -4.826 1.00 92.69 116 LEU A CA 1
ATOM 885 C C . LEU A 1 116 ? 6.387 3.123 -6.117 1.00 92.69 116 LEU A C 1
ATOM 887 O O . LEU A 1 116 ? 6.695 2.619 -7.198 1.00 92.69 116 LEU A O 1
ATOM 891 N N . ALA A 1 117 ? 6.005 4.400 -6.014 1.00 90.94 117 ALA A N 1
ATOM 892 C CA . ALA A 1 117 ? 5.976 5.319 -7.152 1.00 90.94 117 ALA A CA 1
ATOM 893 C C . ALA A 1 117 ? 7.383 5.597 -7.703 1.00 90.94 117 ALA A C 1
ATOM 895 O O . ALA A 1 117 ? 7.596 5.501 -8.910 1.00 90.94 117 ALA A O 1
ATOM 896 N N . ALA A 1 118 ? 8.361 5.850 -6.828 1.00 91.25 118 ALA A N 1
ATOM 897 C CA . ALA A 1 118 ? 9.751 6.045 -7.235 1.00 91.25 118 ALA A CA 1
ATOM 898 C C . ALA A 1 118 ? 10.321 4.802 -7.940 1.00 91.25 118 ALA A C 1
ATOM 900 O O . ALA A 1 118 ? 11.023 4.920 -8.946 1.00 91.25 118 ALA A O 1
ATOM 901 N N . GLN A 1 119 ? 9.982 3.605 -7.454 1.00 90.06 119 GLN A N 1
ATOM 902 C CA . GLN A 1 119 ? 10.408 2.355 -8.072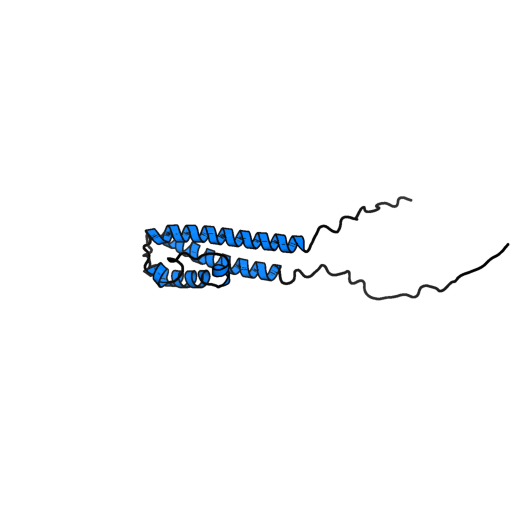 1.00 90.06 119 GLN A CA 1
ATOM 903 C C . GLN A 1 119 ? 9.770 2.144 -9.451 1.00 90.06 119 GLN A C 1
ATOM 905 O O . GLN A 1 119 ? 10.464 1.736 -10.383 1.00 90.06 119 GLN A O 1
ATOM 910 N N . ARG A 1 120 ? 8.478 2.456 -9.611 1.00 88.19 120 ARG A N 1
ATOM 911 C CA . ARG A 1 120 ? 7.796 2.432 -10.915 1.00 88.19 120 ARG A CA 1
ATOM 912 C C . ARG A 1 120 ? 8.487 3.358 -11.918 1.00 88.19 120 ARG A C 1
ATOM 914 O O . ARG A 1 120 ? 8.761 2.944 -13.045 1.00 88.19 120 ARG A O 1
ATOM 921 N N . ASP A 1 121 ? 8.778 4.589 -11.511 1.00 86.12 121 ASP A N 1
ATOM 922 C CA . ASP A 1 121 ? 9.402 5.590 -12.379 1.00 86.12 121 ASP A CA 1
ATOM 923 C C . ASP A 1 121 ? 10.837 5.175 -12.752 1.00 86.12 121 ASP A C 1
ATOM 925 O O . ASP A 1 121 ? 11.239 5.285 -13.908 1.00 86.12 121 ASP A O 1
ATOM 929 N N . SER A 1 122 ? 11.588 4.606 -11.802 1.00 86.81 122 SER A N 1
ATOM 930 C CA . SER A 1 122 ? 12.925 4.044 -12.039 1.00 86.81 122 SER A CA 1
ATOM 931 C C . SER A 1 122 ? 12.910 2.904 -13.063 1.00 86.81 122 SER A C 1
ATOM 933 O O . SER A 1 122 ? 13.707 2.909 -14.001 1.00 86.81 122 SER A O 1
ATOM 935 N N . LEU A 1 123 ? 11.977 1.953 -12.929 1.00 81.50 123 LEU A N 1
ATOM 936 C CA . LEU A 1 123 ? 11.823 0.854 -13.885 1.00 81.50 123 LEU A CA 1
ATOM 937 C C . LEU A 1 123 ? 11.450 1.375 -15.275 1.00 81.50 123 LEU A C 1
ATOM 939 O O . LEU A 1 123 ? 12.060 0.964 -16.256 1.00 81.50 123 LEU A O 1
ATOM 943 N N . THR A 1 124 ? 10.509 2.318 -15.351 1.00 79.25 124 THR A N 1
ATOM 944 C CA . THR A 1 124 ? 10.090 2.942 -16.617 1.00 79.25 124 THR A CA 1
ATOM 945 C C . THR A 1 124 ? 11.278 3.609 -17.314 1.00 79.25 124 THR A C 1
ATOM 947 O O . THR A 1 124 ? 11.560 3.308 -18.470 1.00 79.25 124 THR A O 1
ATOM 950 N N . ASN A 1 125 ? 12.054 4.415 -16.584 1.00 77.75 125 ASN A N 1
ATOM 951 C CA . ASN A 1 125 ? 13.252 5.066 -17.117 1.00 77.75 125 ASN A CA 1
ATOM 952 C C . ASN A 1 125 ? 14.323 4.056 -17.563 1.00 77.75 125 ASN A C 1
ATOM 954 O O . ASN A 1 125 ? 14.978 4.262 -18.584 1.00 77.75 125 ASN A O 1
ATOM 958 N N . ALA A 1 126 ? 14.525 2.968 -16.811 1.00 76.56 126 ALA A N 1
ATOM 959 C CA . ALA A 1 126 ? 15.480 1.926 -17.182 1.00 76.56 126 ALA A CA 1
ATOM 960 C C . ALA A 1 126 ? 15.079 1.251 -18.502 1.00 76.56 126 ALA A C 1
ATOM 962 O O . ALA A 1 126 ? 15.924 1.051 -19.376 1.00 76.56 126 ALA A O 1
ATOM 963 N N . PHE A 1 127 ? 13.794 0.950 -18.686 1.00 70.38 127 PHE A N 1
ATOM 964 C CA . PHE A 1 127 ? 13.298 0.368 -19.929 1.00 70.38 127 PHE A CA 1
ATOM 965 C C . PHE A 1 127 ? 13.366 1.336 -21.117 1.00 70.38 127 PHE A C 1
ATOM 967 O O . PHE A 1 127 ? 13.794 0.939 -22.205 1.00 70.38 127 PHE A O 1
ATOM 974 N N . GLU A 1 128 ? 13.047 2.616 -20.919 1.00 67.25 128 GLU A N 1
ATOM 975 C CA . GLU A 1 128 ? 13.232 3.657 -21.940 1.00 67.25 128 GLU A CA 1
ATOM 976 C C . GLU A 1 128 ? 14.700 3.780 -22.365 1.00 67.25 128 GLU A C 1
ATOM 978 O O . GLU A 1 128 ? 15.009 3.872 -23.554 1.00 67.25 128 GLU A O 1
ATOM 983 N N . GLN A 1 129 ? 15.632 3.716 -21.411 1.00 61.75 129 GLN A N 1
ATOM 984 C CA . GLN A 1 129 ? 17.055 3.708 -21.729 1.00 61.75 129 GLN A CA 1
ATOM 985 C C . GLN A 1 129 ? 17.427 2.455 -22.516 1.00 61.75 129 GLN A C 1
ATOM 987 O O . GLN A 1 129 ? 17.999 2.593 -23.589 1.00 61.75 129 GLN A O 1
ATOM 992 N N . HIS A 1 130 ? 17.059 1.254 -22.063 1.00 57.31 130 HIS A N 1
ATOM 993 C CA . HIS A 1 130 ? 17.384 0.003 -22.760 1.00 57.31 130 HIS A CA 1
ATOM 994 C C . HIS A 1 130 ? 16.808 -0.072 -24.184 1.00 57.31 130 HIS A C 1
ATOM 996 O O . HIS A 1 130 ? 17.512 -0.495 -25.101 1.00 57.31 130 HIS A O 1
ATOM 1002 N N . THR A 1 131 ? 15.583 0.411 -24.399 1.00 50.47 131 THR A N 1
ATOM 1003 C CA . THR A 1 131 ? 14.985 0.522 -25.742 1.00 50.47 131 THR A CA 1
ATOM 1004 C C . THR A 1 131 ? 15.662 1.599 -26.596 1.00 50.47 131 THR A C 1
ATOM 1006 O O . THR A 1 131 ? 15.811 1.420 -27.805 1.00 50.47 131 THR A O 1
ATOM 1009 N N . SER A 1 132 ? 16.154 2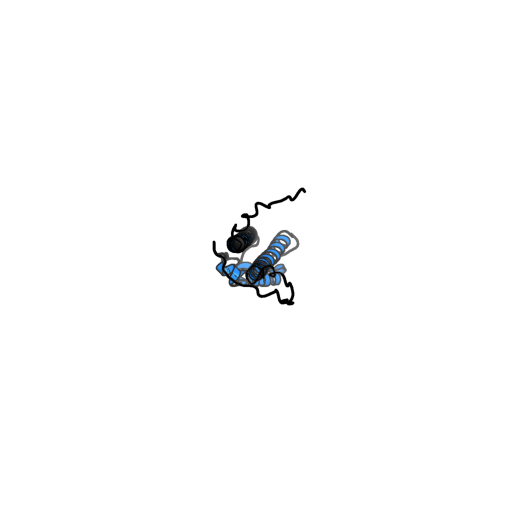.682 -25.985 1.00 45.50 132 SER A N 1
ATOM 1010 C CA . SER A 1 132 ? 16.937 3.712 -26.672 1.00 45.50 132 SER A CA 1
ATOM 1011 C C . SER A 1 132 ? 18.378 3.284 -26.987 1.00 45.50 132 SER A C 1
ATOM 1013 O O . SER A 1 132 ? 18.933 3.787 -27.964 1.00 45.50 132 SER A O 1
ATOM 1015 N N . VAL A 1 133 ? 19.007 2.386 -26.211 1.00 45.88 133 VAL A N 1
ATOM 1016 C CA . VAL A 1 133 ? 20.383 1.917 -26.487 1.00 45.88 133 VAL A CA 1
ATOM 1017 C C . VAL A 1 133 ? 20.415 0.833 -27.573 1.00 45.88 133 VAL A C 1
ATOM 1019 O O . VAL A 1 133 ? 21.378 0.772 -28.335 1.00 45.88 133 VAL A O 1
ATOM 1022 N N . GLU A 1 134 ? 19.358 0.024 -27.719 1.00 43.69 134 GLU A N 1
ATOM 1023 C CA . GLU A 1 134 ? 19.220 -0.895 -28.866 1.00 43.69 134 GLU A CA 1
ATOM 1024 C C . GLU A 1 134 ? 18.929 -0.160 -30.192 1.00 43.69 134 GLU A C 1
ATOM 1026 O O . GLU A 1 134 ? 19.200 -0.689 -31.269 1.00 43.69 134 GLU A O 1
ATOM 1031 N N . GLY A 1 135 ? 18.463 1.092 -30.126 1.00 41.78 135 GLY A N 1
ATOM 1032 C CA . GLY A 1 135 ? 18.346 2.028 -31.249 1.00 41.78 135 GLY A CA 1
ATOM 1033 C C . GLY A 1 135 ? 19.518 3.010 -31.341 1.00 41.78 135 GLY A C 1
ATOM 1034 O O . GLY A 1 135 ? 19.288 4.199 -31.552 1.00 41.78 135 GLY A O 1
ATOM 1035 N N . GLY A 1 136 ? 20.751 2.537 -31.117 1.00 33.38 136 GLY A N 1
ATOM 1036 C CA . GLY A 1 136 ? 21.956 3.368 -31.030 1.00 33.38 136 GLY A CA 1
ATOM 1037 C C . GLY A 1 136 ? 22.125 4.405 -32.162 1.00 33.38 136 GLY A C 1
ATOM 1038 O O . GLY A 1 136 ? 21.546 4.267 -33.242 1.00 33.38 136 GLY A O 1
ATOM 1039 N N . PRO A 1 137 ? 22.948 5.450 -31.948 1.00 40.59 137 PRO A N 1
ATOM 1040 C CA . PRO A 1 137 ? 23.101 6.586 -32.853 1.00 40.59 137 PRO A CA 1
ATOM 1041 C C . PRO A 1 137 ? 23.866 6.181 -34.119 1.00 40.59 137 PRO A C 1
ATOM 1043 O O . PRO A 1 137 ? 25.051 6.454 -34.265 1.00 40.59 137 PRO A O 1
ATOM 1046 N N . TYR A 1 138 ? 23.196 5.516 -35.052 1.00 47.12 138 TYR A N 1
ATOM 1047 C CA . TYR A 1 138 ? 23.726 5.249 -36.383 1.00 47.12 138 TYR A CA 1
ATOM 1048 C C . TYR A 1 138 ? 22.652 5.524 -37.426 1.00 47.12 138 TYR A C 1
ATOM 1050 O O . TYR A 1 138 ? 22.005 4.620 -37.944 1.00 47.12 138 TYR A O 1
ATOM 1058 N N . SER A 1 139 ? 22.460 6.812 -37.719 1.00 42.75 139 SER A N 1
ATOM 1059 C CA . SER A 1 139 ? 21.951 7.323 -39.001 1.00 42.75 139 SER A CA 1
ATOM 1060 C C . SER A 1 139 ? 22.156 8.838 -39.082 1.00 42.75 139 SER A C 1
ATOM 1062 O O . SER A 1 139 ? 21.205 9.603 -39.187 1.00 42.75 139 SER A O 1
ATOM 1064 N N . THR A 1 140 ? 23.410 9.290 -39.045 1.00 42.88 140 THR A N 1
ATOM 1065 C CA . THR A 1 140 ? 23.780 10.611 -39.579 1.00 42.88 140 THR A CA 1
ATOM 1066 C C . THR A 1 140 ? 25.093 10.536 -40.359 1.00 42.88 140 THR A C 1
ATOM 1068 O O . THR A 1 140 ? 25.975 11.353 -40.150 1.00 42.88 140 THR A O 1
ATOM 1071 N N . ASP A 1 141 ? 25.203 9.594 -41.298 1.00 42.03 141 ASP A N 1
ATOM 1072 C CA . ASP A 1 141 ? 25.904 9.865 -42.564 1.00 42.03 141 ASP A CA 1
ATOM 1073 C C . ASP A 1 141 ? 24.834 10.173 -43.614 1.00 42.03 141 ASP A C 1
ATOM 1075 O O . ASP A 1 141 ? 24.535 9.414 -44.531 1.00 42.03 141 ASP A O 1
ATOM 1079 N N . GLY A 1 142 ? 24.162 11.296 -43.380 1.00 36.44 142 GLY A N 1
ATOM 1080 C CA . GLY A 1 142 ? 23.134 11.863 -44.235 1.00 36.44 142 GLY A CA 1
ATOM 1081 C C . GLY A 1 142 ? 23.476 13.312 -44.535 1.00 36.44 142 GLY A C 1
ATOM 1082 O O . GLY A 1 142 ? 22.642 14.192 -44.338 1.00 36.44 142 GLY A O 1
ATOM 1083 N N . MET A 1 143 ? 24.707 13.582 -44.979 1.00 37.44 143 MET A N 1
ATOM 1084 C CA . MET A 1 143 ? 24.980 14.817 -45.708 1.00 37.44 143 MET A CA 1
ATOM 1085 C C . MET A 1 143 ? 24.300 14.671 -47.065 1.00 37.44 143 MET A C 1
ATOM 1087 O O . MET A 1 143 ? 24.826 14.092 -48.011 1.00 37.44 143 MET A O 1
ATOM 1091 N N . GLY A 1 144 ? 23.040 15.101 -47.088 1.00 36.88 144 GLY A N 1
ATOM 1092 C CA . GLY A 1 144 ? 22.226 15.150 -48.280 1.00 36.88 144 GLY A CA 1
ATOM 1093 C C . GLY A 1 144 ? 22.886 16.045 -49.314 1.00 36.88 144 GLY A C 1
ATOM 1094 O O . GLY A 1 144 ? 22.985 17.255 -49.121 1.00 36.88 144 GLY A O 1
ATOM 1095 N N . ASP A 1 145 ? 23.274 15.442 -50.431 1.00 41.91 145 ASP A N 1
ATOM 1096 C CA . ASP A 1 145 ? 23.560 16.161 -51.659 1.00 41.91 145 ASP A CA 1
ATOM 1097 C C . ASP A 1 145 ? 22.217 16.666 -52.224 1.00 41.91 145 ASP A C 1
ATOM 1099 O O . ASP A 1 145 ? 21.484 15.986 -52.944 1.00 41.91 145 ASP A O 1
ATOM 1103 N N . LYS A 1 146 ? 21.824 17.859 -51.776 1.00 46.34 146 LYS A N 1
ATOM 1104 C CA . LYS A 1 146 ? 20.877 18.745 -52.458 1.00 46.34 146 LYS A CA 1
ATOM 1105 C C . LYS A 1 146 ? 21.777 19.841 -53.033 1.00 46.34 146 LYS A C 1
ATOM 1107 O O . LYS A 1 146 ? 22.381 20.571 -52.267 1.00 46.34 146 LYS A O 1
ATOM 1112 N N . GLN A 1 147 ? 21.953 20.006 -54.336 1.00 37.06 147 GLN A N 1
ATOM 1113 C CA . GLN A 1 147 ? 20.912 20.190 -55.334 1.00 37.06 147 GLN A CA 1
ATOM 1114 C C . GLN A 1 147 ? 21.550 20.172 -56.727 1.00 37.06 147 GLN A C 1
ATOM 1116 O O . GLN A 1 147 ? 22.545 20.847 -56.978 1.00 37.06 147 GLN A O 1
ATOM 1121 N N . ARG A 1 148 ? 20.884 19.503 -57.671 1.00 39.34 148 ARG A N 1
ATOM 1122 C CA . ARG A 1 148 ? 20.985 19.845 -59.090 1.00 39.34 148 ARG A CA 1
ATOM 1123 C C . ARG A 1 148 ? 20.471 21.273 -59.311 1.00 39.34 148 ARG A C 1
ATOM 1125 O O . ARG A 1 148 ? 19.309 21.561 -59.009 1.00 39.34 148 ARG A O 1
ATOM 1132 N N . HIS A 1 149 ? 21.285 22.115 -59.937 1.00 36.34 149 HIS A N 1
ATOM 1133 C CA . HIS A 1 149 ? 20.803 23.202 -60.783 1.00 36.34 149 HIS A CA 1
ATOM 1134 C C . HIS A 1 149 ? 21.613 23.203 -62.083 1.00 36.34 149 HIS A C 1
ATOM 1136 O O . HIS A 1 149 ? 22.817 23.411 -62.036 1.00 36.34 149 HIS A O 1
ATOM 1142 N N . TRP A 1 150 ? 20.896 22.862 -63.161 1.00 40.25 150 TRP A N 1
ATOM 1143 C CA . TRP A 1 150 ? 21.143 23.031 -64.602 1.00 40.25 150 TRP A CA 1
ATOM 1144 C C . TRP A 1 150 ? 22.593 23.070 -65.091 1.00 40.25 150 TRP A C 1
ATOM 1146 O O . TRP A 1 150 ? 23.252 24.120 -64.945 1.00 40.25 150 TRP A O 1
#

Radius of gyration: 30.18 Å; chains: 1; bounding box: 63×35×98 Å

Foldseek 3Di:
DDDDDDDDDDDDDPDDDDPDPDDDPPPDLVVVLVVLLVLLVQLLVLLVVVLVLLPDPVDDPPVNCLVSLVSNLVSCCPPSNVVQDPDDPCSNDSVSVRPDDSVVNNVSSVVVSVVSVVSSVVVNVVSVVVVVVVVDPPDPVCPDPDDDDD

Secondary structure (DSSP, 8-state):
---------------------PPPP--SHHHHHHHHHHHHHHHHHHHHHHHHHHT-TTPPTTGGGHHHHHHHHHHHTSHHHHHHSPPPTTTSSHHHHHHS-HHHHHHHHHHHHHHHHHHHHHHHHHHHHHHHHHT-S-------------

pLDDT: mean 73.52, std 24.15, range [33.38, 97.0]

Organism: Trichophyton tonsurans (strain CBS 112818) (NCBI:txid647933)

Sequence (150 aa):
MLRSKLNKIPPQPITGTDVGPRGGNGGQGGRVDIVFGCIFEQAIEQGAELVKGLMDPKKKWPTDFEDRIKRFVGFTTLKEIMAAMTIPPSLSRVEAMMAATKESIQPTLIQFLIDLAAQRDSLTNAFEQHTSVEGGPYSTDGMGDKQRHW